Protein AF-A0A1E7H0W4-F1 (afdb_monomer_lite)

Radius of gyration: 19.15 Å; chains: 1; bounding box: 32×55×41 Å

pLDDT: mean 89.39, std 11.02, range [59.16, 98.5]

Structure (mmCIF, N/CA/C/O backbone):
data_AF-A0A1E7H0W4-F1
#
_entry.id   AF-A0A1E7H0W4-F1
#
loop_
_atom_site.group_PDB
_atom_site.id
_atom_site.type_symbol
_atom_site.label_atom_id
_atom_site.label_alt_id
_atom_site.label_comp_id
_atom_site.label_asym_id
_atom_site.label_entity_id
_atom_site.label_seq_id
_atom_site.pdbx_PDB_ins_code
_atom_site.Cartn_x
_atom_site.Cartn_y
_atom_site.Cartn_z
_atom_site.occupancy
_atom_site.B_iso_or_equiv
_atom_site.auth_seq_id
_atom_site.auth_comp_id
_atom_site.auth_asym_id
_atom_site.auth_atom_id
_atom_site.pdbx_PDB_model_num
ATOM 1 N N . MET A 1 1 ? 9.246 -1.873 26.645 1.00 59.22 1 MET A N 1
ATOM 2 C CA . MET A 1 1 ? 9.974 -2.590 25.575 1.00 59.22 1 MET A CA 1
ATOM 3 C C . MET A 1 1 ? 9.047 -3.074 24.456 1.00 59.22 1 MET A C 1
ATOM 5 O O . MET A 1 1 ? 9.345 -2.796 23.308 1.00 59.22 1 MET A O 1
ATOM 9 N N . ASN A 1 2 ? 7.877 -3.643 24.758 1.00 82.88 2 ASN A N 1
ATOM 10 C CA . ASN A 1 2 ? 6.999 -4.300 23.765 1.00 82.88 2 ASN A CA 1
ATOM 11 C C . ASN A 1 2 ? 6.339 -3.381 22.710 1.00 82.88 2 ASN A C 1
ATOM 13 O O . ASN A 1 2 ? 5.897 -3.855 21.669 1.00 82.88 2 ASN A O 1
ATOM 17 N N . ALA A 1 3 ? 6.239 -2.070 22.961 1.00 90.50 3 ALA A N 1
ATOM 18 C CA . ALA A 1 3 ? 5.572 -1.144 22.038 1.00 90.50 3 ALA A CA 1
ATOM 19 C C . ALA A 1 3 ? 6.370 -0.901 20.744 1.00 90.50 3 ALA A C 1
ATOM 21 O O . ALA A 1 3 ? 5.777 -0.785 19.676 1.00 90.50 3 ALA A O 1
ATOM 22 N N . ILE A 1 4 ? 7.705 -0.843 20.839 1.00 93.00 4 ILE A N 1
ATOM 23 C CA . ILE A 1 4 ? 8.583 -0.632 19.678 1.00 93.00 4 ILE A CA 1
ATOM 24 C C . ILE A 1 4 ? 8.578 -1.883 18.800 1.00 93.00 4 ILE A C 1
ATOM 26 O O . ILE A 1 4 ? 8.365 -1.784 17.599 1.00 93.00 4 ILE A O 1
ATOM 30 N N . GLU A 1 5 ? 8.737 -3.058 19.409 1.00 94.50 5 GLU A N 1
ATOM 31 C CA . GLU A 1 5 ? 8.687 -4.342 18.705 1.00 94.50 5 GLU A CA 1
ATOM 32 C C . GLU A 1 5 ? 7.344 -4.549 17.995 1.00 94.50 5 GLU A C 1
ATOM 34 O O . GLU A 1 5 ? 7.309 -4.857 16.806 1.00 94.50 5 GLU A O 1
ATOM 39 N N . GLY A 1 6 ? 6.229 -4.283 18.686 1.00 95.31 6 GLY A N 1
ATOM 40 C CA . GLY A 1 6 ? 4.900 -4.346 18.081 1.00 95.31 6 GLY A CA 1
ATOM 41 C C . GLY A 1 6 ? 4.739 -3.374 16.910 1.00 95.31 6 GLY A C 1
ATOM 42 O O . GLY A 1 6 ? 4.231 -3.759 15.860 1.00 95.31 6 GLY A O 1
ATOM 43 N N . PHE A 1 7 ? 5.208 -2.131 17.056 1.00 95.12 7 PHE A N 1
ATOM 44 C CA . PHE A 1 7 ? 5.168 -1.135 15.983 1.00 95.12 7 PHE A CA 1
ATOM 45 C C . PHE A 1 7 ? 5.958 -1.584 14.747 1.00 95.12 7 PHE A C 1
ATOM 47 O O . PHE A 1 7 ? 5.439 -1.511 13.634 1.00 95.12 7 PHE A O 1
ATOM 54 N N . VAL A 1 8 ? 7.180 -2.089 14.941 1.00 96.12 8 VAL A N 1
ATOM 55 C CA . VAL A 1 8 ? 8.024 -2.591 13.848 1.00 96.12 8 VAL A CA 1
ATOM 56 C C . VAL A 1 8 ? 7.362 -3.786 13.164 1.00 96.12 8 VAL A C 1
ATOM 58 O O . VAL A 1 8 ? 7.246 -3.785 11.941 1.00 96.12 8 VAL A O 1
ATOM 61 N N . ASN A 1 9 ? 6.838 -4.747 13.928 1.00 96.81 9 ASN A N 1
ATOM 62 C CA . ASN A 1 9 ? 6.157 -5.918 13.372 1.00 96.81 9 ASN A CA 1
ATOM 63 C C . ASN A 1 9 ? 4.916 -5.534 12.553 1.00 96.81 9 ASN A C 1
ATOM 65 O O . ASN A 1 9 ? 4.729 -6.052 11.453 1.00 96.81 9 ASN A O 1
ATOM 69 N N . PHE A 1 10 ? 4.095 -4.590 13.029 1.00 96.62 10 PHE A N 1
ATOM 70 C CA . PHE A 1 10 ? 2.975 -4.070 12.237 1.00 96.62 10 PHE A CA 1
ATOM 71 C C . PHE A 1 10 ? 3.442 -3.365 10.963 1.00 96.62 10 PHE A C 1
ATOM 73 O O . PHE A 1 10 ? 2.817 -3.539 9.917 1.00 96.62 10 PHE A O 1
ATOM 80 N N . GLY A 1 11 ? 4.545 -2.615 11.032 1.00 96.44 11 GLY A N 1
ATOM 81 C CA . GLY A 1 11 ? 5.188 -2.028 9.860 1.00 96.44 11 GLY A CA 1
ATOM 82 C C . GLY A 1 11 ? 5.581 -3.091 8.834 1.00 96.44 11 GLY A C 1
ATOM 83 O O . GLY A 1 11 ? 5.195 -2.984 7.676 1.00 96.44 11 GLY A O 1
ATOM 84 N N . CYS A 1 12 ? 6.261 -4.158 9.260 1.00 97.44 12 CYS A N 1
ATOM 85 C CA . CYS A 1 12 ? 6.650 -5.267 8.386 1.00 97.44 12 CYS A CA 1
ATOM 86 C C . CYS A 1 12 ? 5.441 -5.967 7.751 1.00 97.44 12 CYS A C 1
ATOM 88 O O . CYS A 1 12 ? 5.459 -6.236 6.552 1.00 97.44 12 CYS A O 1
ATOM 90 N N . ILE A 1 13 ? 4.379 -6.220 8.524 1.00 97.94 13 ILE A N 1
ATOM 91 C CA . ILE A 1 13 ? 3.143 -6.826 8.005 1.00 97.94 13 ILE A CA 1
ATOM 92 C C . ILE A 1 13 ? 2.501 -5.913 6.956 1.00 97.94 13 ILE A C 1
ATOM 94 O O . ILE A 1 13 ? 2.141 -6.379 5.877 1.00 97.94 13 ILE A O 1
ATOM 98 N N . ALA A 1 14 ? 2.378 -4.614 7.245 1.00 97.56 14 ALA A N 1
ATOM 99 C CA . ALA A 1 14 ? 1.812 -3.650 6.307 1.00 97.56 14 ALA A CA 1
ATOM 100 C C . ALA A 1 14 ? 2.632 -3.577 5.010 1.00 97.56 14 ALA A C 1
ATOM 102 O O . ALA A 1 14 ? 2.058 -3.644 3.925 1.00 97.56 14 ALA A O 1
ATOM 103 N N . THR A 1 15 ? 3.963 -3.515 5.109 1.00 98.00 15 THR A N 1
ATOM 104 C CA . THR A 1 15 ? 4.857 -3.532 3.943 1.00 98.00 15 THR A CA 1
ATOM 105 C C . THR A 1 15 ? 4.711 -4.823 3.138 1.00 98.00 15 THR A C 1
ATOM 107 O O . THR A 1 15 ? 4.579 -4.758 1.921 1.00 98.00 15 THR A O 1
ATOM 110 N N . GLY A 1 16 ? 4.642 -5.988 3.791 1.00 98.25 16 GLY A N 1
ATOM 111 C CA . GLY A 1 16 ? 4.422 -7.267 3.109 1.00 98.25 16 GLY A CA 1
ATOM 112 C C . GLY A 1 16 ? 3.090 -7.321 2.352 1.00 98.25 16 GLY A C 1
ATOM 113 O O . GLY A 1 16 ? 3.032 -7.818 1.229 1.00 98.25 16 GLY A O 1
ATOM 114 N N . ILE A 1 17 ? 2.021 -6.741 2.909 1.00 98.44 17 ILE A N 1
ATOM 115 C CA . ILE A 1 17 ? 0.733 -6.611 2.208 1.00 98.44 17 ILE A CA 1
ATOM 116 C C . ILE A 1 17 ? 0.885 -5.728 0.962 1.00 98.44 17 ILE A C 1
ATOM 118 O O . ILE A 1 17 ? 0.405 -6.097 -0.110 1.00 98.44 17 ILE A O 1
ATOM 122 N N . LEU A 1 18 ? 1.579 -4.591 1.069 1.00 98.31 18 LEU A N 1
ATOM 123 C CA . LEU A 1 18 ? 1.835 -3.710 -0.076 1.00 98.31 18 LEU A CA 1
ATOM 124 C C . LEU A 1 18 ? 2.670 -4.403 -1.162 1.00 98.31 18 LEU A C 1
ATOM 126 O O . LEU A 1 18 ? 2.391 -4.217 -2.344 1.00 98.31 18 LEU A O 1
ATOM 130 N N . GLN A 1 19 ? 3.633 -5.246 -0.782 1.00 98.12 19 GLN A N 1
ATOM 131 C CA . GLN A 1 19 ? 4.418 -6.061 -1.716 1.00 98.12 19 GLN A CA 1
ATOM 132 C C . GLN A 1 19 ? 3.556 -7.072 -2.471 1.00 98.12 19 GLN A C 1
ATOM 134 O O . GLN A 1 19 ? 3.646 -7.163 -3.695 1.00 98.12 19 GLN A O 1
ATOM 139 N N . ILE A 1 20 ? 2.681 -7.798 -1.768 1.00 98.50 20 ILE A N 1
ATOM 140 C CA . ILE A 1 20 ? 1.746 -8.742 -2.401 1.00 98.50 20 ILE A CA 1
ATOM 141 C C . ILE A 1 20 ? 0.858 -8.012 -3.415 1.00 98.50 20 ILE A C 1
ATOM 143 O O . ILE A 1 20 ? 0.656 -8.509 -4.525 1.00 98.50 20 ILE A O 1
ATOM 147 N N . LEU A 1 21 ? 0.360 -6.824 -3.058 1.00 98.25 21 LEU A N 1
ATOM 148 C CA . LEU A 1 21 ? -0.458 -6.003 -3.950 1.00 98.25 21 LEU A CA 1
ATOM 149 C C . LEU A 1 21 ? 0.335 -5.483 -5.152 1.00 98.25 21 LEU A C 1
ATOM 151 O O . LEU A 1 21 ? -0.182 -5.514 -6.267 1.00 98.25 21 LEU A O 1
ATOM 155 N N . SER A 1 22 ? 1.586 -5.069 -4.942 1.00 97.75 22 SER A N 1
ATOM 156 C CA . SER A 1 22 ? 2.487 -4.658 -6.017 1.00 97.75 22 SER A CA 1
ATOM 157 C C . SER A 1 22 ? 2.654 -5.768 -7.054 1.00 97.75 22 SER A C 1
ATOM 159 O O . SER A 1 22 ? 2.426 -5.544 -8.238 1.0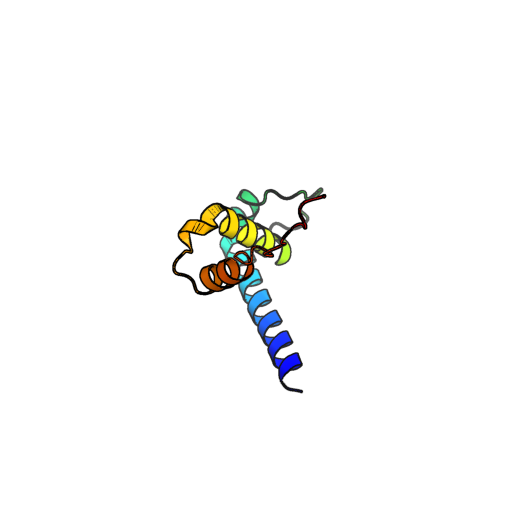0 97.75 22 SER A O 1
ATOM 161 N N . LEU A 1 23 ? 2.958 -6.992 -6.616 1.00 98.19 23 LEU A N 1
ATOM 162 C CA . LEU A 1 23 ? 3.173 -8.121 -7.523 1.00 98.19 23 LEU A CA 1
ATOM 163 C C . LEU A 1 23 ? 1.878 -8.554 -8.222 1.00 98.19 23 LEU A C 1
ATOM 165 O O . LEU A 1 23 ? 1.867 -8.769 -9.434 1.00 98.19 23 LEU A O 1
ATOM 169 N N . SER A 1 24 ? 0.777 -8.640 -7.473 1.00 98.31 24 SER A N 1
ATOM 170 C CA . SER A 1 24 ? -0.483 -9.208 -7.971 1.00 98.31 24 SER A CA 1
ATOM 171 C C . SER A 1 24 ? -1.286 -8.242 -8.847 1.00 98.31 24 SER A C 1
ATOM 173 O O . SER A 1 24 ? -2.041 -8.691 -9.704 1.00 98.31 24 SER A O 1
ATOM 175 N N . PHE A 1 25 ? -1.141 -6.926 -8.644 1.00 97.62 25 PHE A N 1
ATOM 176 C CA . PHE A 1 25 ? -1.985 -5.903 -9.276 1.00 97.62 25 PHE A CA 1
ATOM 177 C C . PHE A 1 25 ? -1.191 -4.753 -9.918 1.00 97.62 25 PHE A C 1
ATOM 179 O O . PHE A 1 25 ? -1.758 -3.682 -10.141 1.00 97.62 25 PHE A O 1
ATOM 186 N N . HIS A 1 26 ? 0.095 -4.953 -10.238 1.00 96.81 26 HIS A N 1
ATOM 187 C CA . HIS A 1 26 ? 0.984 -3.925 -10.803 1.00 96.81 26 HIS A CA 1
ATOM 188 C C . HIS A 1 26 ? 0.353 -3.117 -11.951 1.00 96.81 26 HIS A C 1
ATOM 190 O O . HIS A 1 26 ? 0.409 -1.890 -11.922 1.00 96.81 26 HIS A O 1
ATOM 196 N N . GLU A 1 27 ? -0.301 -3.762 -12.923 1.00 97.12 27 GLU A N 1
ATOM 197 C CA . GLU A 1 27 ? -0.947 -3.059 -14.045 1.00 97.12 27 GLU A CA 1
ATOM 198 C C . GLU A 1 27 ? -2.069 -2.116 -13.590 1.00 97.12 27 GLU A C 1
ATOM 200 O O . GLU A 1 27 ? -2.165 -0.978 -14.050 1.00 97.12 27 GLU A O 1
ATOM 205 N N . SER A 1 28 ? -2.912 -2.572 -12.659 1.00 97.25 28 SER A N 1
ATOM 206 C CA . SER A 1 28 ? -4.025 -1.774 -12.130 1.00 97.25 28 SER A CA 1
ATOM 207 C C . SER A 1 28 ? -3.523 -0.611 -11.280 1.00 97.25 28 SER A C 1
ATOM 209 O O . SER A 1 28 ? -4.045 0.496 -11.395 1.00 97.25 28 SER A O 1
ATOM 211 N N . ILE A 1 29 ? -2.473 -0.839 -10.485 1.00 97.25 29 ILE A N 1
ATOM 212 C CA . ILE A 1 29 ? -1.809 0.209 -9.706 1.00 97.25 29 ILE A CA 1
ATOM 213 C C . ILE A 1 29 ? -1.241 1.281 -10.638 1.00 97.25 29 ILE A C 1
ATOM 215 O O . ILE A 1 29 ? -1.497 2.461 -10.420 1.00 97.25 29 ILE A O 1
ATOM 219 N N . TRP A 1 30 ? -0.531 0.901 -11.705 1.00 96.44 30 TRP A N 1
ATOM 220 C CA . TRP A 1 30 ? -0.007 1.878 -12.663 1.00 96.44 30 TRP A CA 1
ATOM 221 C C . TRP A 1 30 ? -1.102 2.656 -13.377 1.00 96.44 30 TRP A C 1
ATOM 223 O O . TRP A 1 30 ? -0.961 3.858 -13.580 1.00 96.44 30 TRP A O 1
ATOM 233 N N . LYS A 1 31 ? -2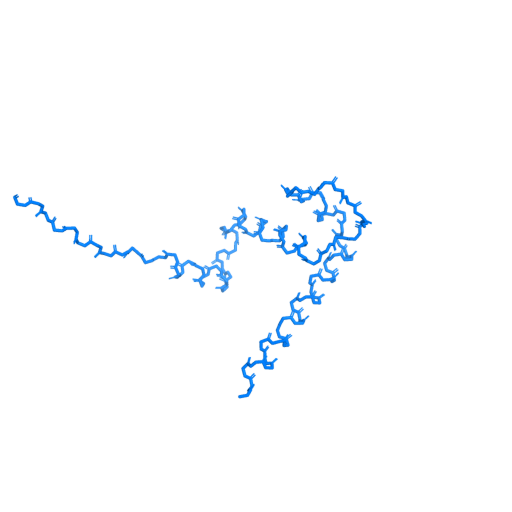.209 1.993 -13.717 1.00 95.56 31 LYS A N 1
ATOM 234 C CA . LYS A 1 31 ? -3.357 2.640 -14.355 1.00 95.56 31 LYS A CA 1
ATOM 235 C C . LYS A 1 31 ? -4.033 3.679 -13.453 1.00 95.56 31 LYS A C 1
ATOM 237 O O . LYS A 1 31 ? -4.563 4.655 -13.972 1.00 95.56 31 LYS A O 1
ATOM 242 N N . GLN A 1 32 ? -4.053 3.453 -12.141 1.00 95.75 32 GLN A N 1
ATOM 243 C CA . GLN A 1 32 ? -4.665 4.362 -11.164 1.00 95.75 32 GLN A CA 1
ATOM 244 C C . GLN A 1 32 ? -3.687 5.391 -10.583 1.00 95.75 32 GLN A C 1
ATOM 246 O O . GLN A 1 32 ? -4.110 6.308 -9.888 1.00 95.75 32 GLN A O 1
ATOM 251 N N . TYR A 1 33 ? -2.384 5.255 -10.834 1.00 95.06 33 TYR A N 1
ATOM 252 C CA . TYR A 1 33 ? -1.391 6.163 -10.280 1.00 95.06 33 TYR A CA 1
ATOM 253 C C . TYR A 1 33 ? -1.491 7.562 -10.902 1.00 95.06 33 TYR A C 1
ATOM 255 O O . TYR A 1 33 ? -1.083 7.779 -12.041 1.00 95.06 33 TYR A O 1
ATOM 263 N N . ASN A 1 34 ? -1.960 8.528 -10.107 1.00 92.12 34 ASN A N 1
ATOM 264 C CA . ASN A 1 34 ? -2.101 9.932 -10.509 1.00 92.12 34 ASN A CA 1
ATOM 265 C C . ASN A 1 34 ? -0.959 10.838 -10.004 1.00 92.12 34 ASN A C 1
ATOM 267 O O . ASN A 1 34 ? -1.043 12.064 -10.089 1.00 92.12 34 ASN A O 1
ATOM 271 N N . GLY A 1 35 ? 0.106 10.258 -9.442 1.00 88.19 35 GLY A N 1
ATOM 272 C CA . GLY A 1 35 ? 1.281 11.005 -8.993 1.00 88.19 35 GLY A CA 1
ATOM 273 C C . GLY A 1 35 ? 2.265 11.317 -10.125 1.00 88.19 35 GLY A C 1
ATOM 274 O O . GLY A 1 35 ? 2.138 10.841 -11.252 1.00 88.19 35 GLY A O 1
ATOM 275 N N . TRP A 1 36 ? 3.291 12.114 -9.824 1.00 89.50 36 TRP A N 1
ATOM 276 C CA . TRP A 1 36 ? 4.314 12.470 -10.807 1.00 89.50 36 TRP A CA 1
ATOM 277 C C . TRP A 1 36 ? 5.585 11.637 -10.627 1.00 89.50 36 TRP A C 1
ATOM 279 O O . TRP A 1 36 ? 6.340 11.825 -9.672 1.00 89.50 36 TRP A O 1
ATOM 289 N N . LEU A 1 37 ? 5.852 10.755 -11.592 1.00 87.69 37 LEU A N 1
ATOM 290 C CA . LEU A 1 37 ? 7.130 10.061 -11.744 1.00 87.69 37 LEU A CA 1
ATOM 291 C C . LEU A 1 37 ? 7.757 10.459 -13.074 1.00 87.69 37 LEU A C 1
ATOM 293 O O . LEU A 1 37 ? 7.215 10.188 -14.140 1.00 87.69 37 LEU A O 1
ATOM 297 N N . ARG A 1 38 ? 8.945 11.064 -13.014 1.00 85.94 38 ARG A N 1
ATOM 298 C CA . ARG A 1 38 ? 9.714 11.438 -14.211 1.00 85.94 38 ARG A CA 1
ATOM 299 C C . ARG A 1 38 ? 10.070 10.226 -15.080 1.00 85.94 38 ARG A C 1
ATOM 301 O O . ARG A 1 38 ? 10.185 10.347 -16.294 1.00 85.94 38 ARG A O 1
ATOM 308 N N . THR A 1 39 ? 10.319 9.076 -14.453 1.00 88.69 39 THR A N 1
ATOM 309 C CA . THR A 1 39 ? 10.723 7.836 -15.125 1.00 88.69 39 THR A CA 1
ATOM 310 C C . THR A 1 39 ? 10.271 6.644 -14.296 1.00 88.69 39 THR A C 1
ATOM 312 O O . THR A 1 39 ? 10.545 6.591 -13.097 1.00 88.69 39 THR A O 1
ATOM 315 N N . ILE A 1 40 ? 9.609 5.683 -14.938 1.00 86.00 40 ILE A N 1
ATOM 316 C CA . ILE A 1 40 ? 9.268 4.394 -14.337 1.00 86.00 40 ILE A CA 1
ATOM 317 C C . ILE A 1 40 ? 10.438 3.449 -14.611 1.00 86.00 40 ILE A C 1
ATOM 319 O O . ILE A 1 40 ? 10.681 3.064 -15.751 1.00 86.00 40 ILE A O 1
ATOM 323 N N . THR A 1 41 ? 11.204 3.127 -13.571 1.00 87.44 41 THR A N 1
ATOM 324 C CA . THR A 1 41 ? 12.409 2.286 -13.674 1.00 87.44 41 THR A CA 1
ATOM 325 C C . THR A 1 41 ? 12.122 0.794 -13.509 1.00 87.44 41 THR A C 1
ATOM 327 O O . THR A 1 41 ? 13.002 -0.022 -13.762 1.00 87.44 41 THR A O 1
ATOM 330 N N . SER A 1 42 ? 10.906 0.428 -13.092 1.00 92.31 42 SER A N 1
ATOM 331 C CA . SER A 1 42 ? 10.479 -0.951 -12.855 1.00 92.31 42 SER A CA 1
ATOM 332 C C . SER A 1 42 ? 9.002 -1.125 -13.227 1.00 92.31 42 SER A C 1
ATOM 334 O O . SER A 1 42 ? 8.196 -0.267 -12.864 1.00 92.31 42 SER A O 1
ATOM 336 N N . PRO A 1 43 ? 8.616 -2.234 -13.890 1.00 93.88 43 PRO A N 1
ATOM 337 C CA . PRO A 1 43 ? 7.210 -2.562 -14.126 1.00 93.88 43 PRO A CA 1
ATOM 338 C C . PRO A 1 43 ? 6.469 -2.909 -12.829 1.00 93.88 43 PRO A C 1
ATOM 340 O O . PRO A 1 43 ? 5.253 -2.770 -12.759 1.00 93.88 43 PRO A O 1
ATOM 343 N N . ILE A 1 44 ? 7.190 -3.327 -11.789 1.00 97.19 44 ILE A N 1
ATOM 344 C CA . ILE A 1 44 ? 6.632 -3.583 -10.463 1.00 97.19 44 ILE A CA 1
ATOM 345 C C . ILE A 1 44 ? 6.704 -2.281 -9.652 1.00 97.19 44 ILE A C 1
ATOM 347 O O . ILE A 1 44 ? 7.814 -1.765 -9.462 1.00 97.19 44 ILE A O 1
ATOM 351 N N . PRO A 1 45 ? 5.563 -1.718 -9.207 1.00 96.62 45 PRO A N 1
ATOM 352 C CA . PRO A 1 45 ? 5.545 -0.475 -8.447 1.00 96.62 45 PRO A CA 1
ATOM 353 C C . PRO A 1 45 ? 6.164 -0.658 -7.059 1.00 96.62 45 PRO A C 1
ATOM 355 O O . PRO A 1 45 ? 6.112 -1.733 -6.461 1.00 96.62 45 PRO A O 1
ATOM 358 N N . SER A 1 46 ? 6.718 0.418 -6.508 1.00 96.44 46 SER A N 1
ATOM 359 C CA . SER A 1 46 ? 7.163 0.401 -5.112 1.00 96.44 46 SER A CA 1
ATOM 360 C C . SER A 1 46 ? 5.973 0.293 -4.155 1.00 96.44 46 SER A C 1
ATOM 362 O O . SER A 1 46 ? 4.854 0.699 -4.478 1.00 96.44 46 SER A O 1
A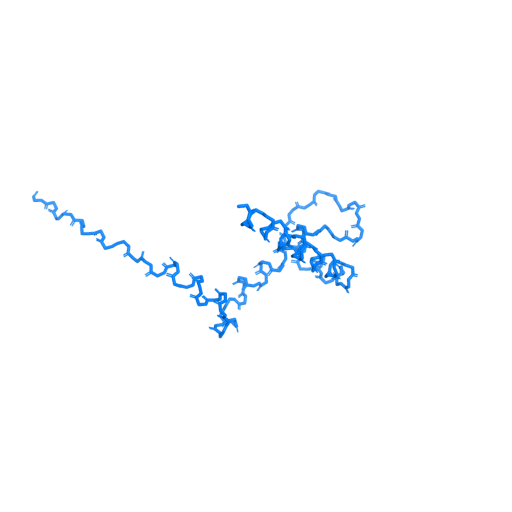TOM 364 N N . GLU A 1 47 ? 6.216 -0.188 -2.943 1.00 97.00 47 GLU A N 1
ATOM 365 C CA . GLU A 1 47 ? 5.223 -0.250 -1.872 1.00 97.00 47 GLU A CA 1
ATOM 366 C C . GLU A 1 47 ? 4.642 1.137 -1.568 1.00 97.00 47 GLU A C 1
ATOM 368 O O . GLU A 1 47 ? 3.449 1.260 -1.297 1.00 97.00 47 GLU A O 1
ATOM 373 N N . GLU A 1 48 ? 5.452 2.195 -1.683 1.00 95.56 48 GLU A N 1
ATOM 374 C CA . GLU A 1 48 ? 4.987 3.572 -1.499 1.00 95.56 48 GLU A CA 1
ATOM 375 C C . GLU A 1 48 ? 4.055 4.017 -2.636 1.00 95.56 48 GLU A C 1
ATOM 377 O O . GLU A 1 48 ? 3.034 4.652 -2.379 1.00 95.56 48 GLU A O 1
ATOM 382 N N . THR A 1 49 ? 4.341 3.626 -3.883 1.00 96.75 49 THR A N 1
ATOM 383 C CA . THR A 1 49 ? 3.442 3.847 -5.030 1.00 96.75 49 THR A CA 1
ATOM 384 C C . THR A 1 49 ? 2.103 3.140 -4.818 1.00 96.75 49 THR A C 1
ATOM 386 O O . THR A 1 49 ? 1.050 3.748 -4.994 1.00 96.75 49 THR A O 1
ATOM 389 N N . VAL A 1 50 ? 2.129 1.874 -4.388 1.00 97.94 50 VAL A N 1
ATOM 390 C CA . VAL A 1 50 ? 0.916 1.095 -4.091 1.00 97.94 50 VAL A CA 1
ATOM 391 C C . VAL A 1 50 ? 0.112 1.749 -2.970 1.00 97.94 50 VAL A C 1
ATOM 393 O O . VAL A 1 50 ? -1.093 1.953 -3.100 1.00 97.94 50 VAL A O 1
ATOM 396 N N . LYS A 1 51 ? 0.776 2.127 -1.874 1.00 97.56 51 LYS A N 1
ATOM 397 C CA . LYS A 1 51 ? 0.155 2.823 -0.745 1.00 97.56 51 LYS A CA 1
ATOM 398 C C . LYS A 1 51 ? -0.492 4.134 -1.180 1.00 97.56 51 LYS A C 1
ATOM 400 O O . LYS A 1 51 ? -1.606 4.403 -0.741 1.00 97.56 51 LYS A O 1
ATOM 405 N N . PHE A 1 52 ? 0.170 4.920 -2.029 1.00 97.19 52 PHE A N 1
ATOM 406 C CA . PHE A 1 52 ? -0.377 6.169 -2.557 1.00 97.19 52 PHE A CA 1
ATOM 407 C C . PHE A 1 52 ? -1.694 5.928 -3.301 1.00 97.19 52 PHE A C 1
ATOM 409 O O . PHE A 1 52 ? -2.701 6.546 -2.966 1.00 97.19 52 PHE A O 1
ATOM 416 N N . VAL A 1 53 ? -1.711 4.970 -4.234 1.00 97.19 53 VAL A N 1
ATOM 417 C CA . VAL A 1 53 ? -2.919 4.615 -4.997 1.00 97.19 53 VAL A CA 1
ATOM 418 C C . VAL A 1 53 ? -4.040 4.140 -4.074 1.00 97.19 53 VAL A C 1
ATOM 420 O O . VAL A 1 53 ? -5.162 4.626 -4.164 1.00 97.19 53 VAL A O 1
ATOM 423 N N . ILE A 1 54 ? -3.748 3.247 -3.123 1.00 95.38 54 ILE A N 1
ATOM 424 C CA . ILE A 1 54 ? -4.756 2.751 -2.170 1.00 95.38 54 ILE A CA 1
ATOM 425 C C . ILE A 1 54 ? -5.315 3.886 -1.311 1.00 95.38 54 ILE A C 1
ATOM 427 O O . ILE A 1 54 ? -6.514 3.921 -1.040 1.00 95.38 54 ILE A O 1
ATOM 431 N N . GLN A 1 55 ? -4.460 4.802 -0.852 1.00 93.94 55 GLN A N 1
ATOM 432 C CA . GLN A 1 55 ? -4.899 5.965 -0.088 1.00 93.94 55 GLN A CA 1
ATOM 433 C C . GLN A 1 55 ? -5.820 6.846 -0.927 1.00 93.94 55 GLN A C 1
ATOM 435 O O . GLN A 1 55 ? -6.896 7.214 -0.457 1.00 93.94 55 GLN A O 1
ATOM 440 N N . GLU A 1 56 ? -5.423 7.152 -2.159 1.00 94.50 56 GLU A N 1
ATOM 441 C CA . GLU A 1 56 ? -6.211 7.949 -3.090 1.00 94.50 56 GLU A CA 1
ATOM 442 C C . GLU A 1 56 ? -7.581 7.306 -3.347 1.00 94.50 56 GLU A C 1
ATOM 444 O O . GLU A 1 56 ? -8.607 7.957 -3.142 1.00 94.50 56 GLU A O 1
ATOM 449 N N . GLU A 1 57 ? -7.622 6.017 -3.679 1.00 92.88 57 GLU A N 1
ATOM 450 C CA . GLU A 1 57 ? -8.861 5.261 -3.882 1.00 92.88 57 GLU A CA 1
ATOM 451 C C . GLU A 1 57 ? -9.733 5.220 -2.623 1.00 92.88 57 GLU A C 1
ATOM 453 O O . GLU A 1 57 ? -10.955 5.394 -2.692 1.00 92.88 57 GLU A O 1
ATOM 458 N N . PHE A 1 58 ? -9.125 5.039 -1.447 1.00 91.25 58 PHE A N 1
ATOM 459 C CA . PHE A 1 58 ? -9.843 5.044 -0.176 1.00 91.25 58 PHE A CA 1
ATOM 460 C C . PHE A 1 58 ? -10.490 6.403 0.106 1.00 91.25 58 PHE A C 1
ATOM 462 O O . PHE A 1 58 ? -11.640 6.454 0.548 1.00 91.25 58 PHE A O 1
ATOM 469 N N . PHE A 1 59 ? -9.781 7.506 -0.150 1.00 89.44 59 PHE A N 1
ATOM 470 C CA . PHE A 1 59 ? -10.306 8.854 0.064 1.00 89.44 59 PHE A CA 1
ATOM 471 C C . PHE A 1 59 ? -11.365 9.242 -0.972 1.00 89.44 59 PHE A C 1
ATOM 473 O O . PHE A 1 59 ? -12.390 9.814 -0.593 1.00 89.44 59 PHE A O 1
ATOM 480 N N . HIS A 1 60 ? -11.189 8.879 -2.244 1.00 91.62 60 HIS A N 1
ATOM 481 C CA . HIS A 1 60 ? -12.208 9.097 -3.274 1.00 91.62 60 HIS A CA 1
ATOM 482 C C . HIS A 1 60 ? -13.499 8.334 -2.958 1.00 91.62 60 HIS A C 1
ATOM 484 O O . HIS A 1 60 ? -14.600 8.878 -3.060 1.00 91.62 60 HIS A O 1
ATOM 490 N N . ASN A 1 61 ? -13.372 7.103 -2.462 1.00 91.38 61 ASN A N 1
ATOM 491 C CA . ASN A 1 61 ? -14.498 6.245 -2.105 1.00 91.38 61 ASN A CA 1
ATOM 492 C C . ASN A 1 61 ? -14.846 6.300 -0.608 1.00 91.38 61 ASN A C 1
ATOM 494 O O . ASN A 1 61 ? -15.511 5.404 -0.088 1.00 91.38 61 ASN A O 1
ATOM 498 N N . PHE A 1 62 ? -14.444 7.354 0.113 1.00 88.31 62 PHE A N 1
ATOM 499 C CA . PHE A 1 62 ? -14.466 7.384 1.582 1.00 88.31 62 PHE A CA 1
ATOM 500 C C . PHE A 1 62 ? -15.838 7.060 2.197 1.00 88.31 62 PHE A C 1
ATOM 502 O O . PHE A 1 62 ? -15.931 6.389 3.226 1.00 88.31 62 PHE A O 1
ATOM 509 N N . ARG A 1 63 ? -16.932 7.487 1.552 1.00 88.38 63 ARG A N 1
ATOM 510 C CA . ARG A 1 63 ? -18.306 7.195 2.005 1.00 88.38 63 ARG A CA 1
ATOM 511 C C . ARG A 1 63 ? -18.693 5.722 1.863 1.00 88.38 63 ARG A C 1
ATOM 513 O O . ARG A 1 63 ? -19.486 5.237 2.671 1.00 88.38 63 ARG A O 1
ATOM 520 N N . SER A 1 64 ? -18.137 5.012 0.887 1.00 92.38 64 SER A N 1
ATOM 521 C CA . SER A 1 64 ? -18.361 3.576 0.684 1.00 92.38 64 SER A CA 1
ATOM 522 C C . SER A 1 64 ? -17.828 2.757 1.864 1.00 92.38 64 SER A C 1
ATOM 524 O O . SER A 1 64 ? -18.384 1.716 2.201 1.00 92.38 64 SER A O 1
ATOM 526 N N . PHE A 1 65 ? -16.837 3.285 2.589 1.00 88.12 65 PHE A N 1
ATOM 527 C CA . PHE A 1 65 ? -16.246 2.657 3.771 1.00 88.12 65 PHE A CA 1
ATOM 528 C C . PHE A 1 65 ? -16.917 3.044 5.097 1.00 88.12 65 PHE A C 1
ATOM 530 O O . PHE A 1 65 ? -16.354 2.772 6.159 1.00 88.12 65 PHE A O 1
ATOM 537 N N . LYS A 1 66 ? -18.123 3.635 5.082 1.00 90.06 66 LYS A N 1
ATOM 538 C CA . LYS A 1 66 ? -18.802 4.158 6.288 1.00 90.06 66 LYS A CA 1
ATOM 539 C C . LYS A 1 66 ? -18.962 3.162 7.443 1.00 90.06 66 LYS A C 1
ATOM 541 O O . LYS A 1 66 ? -19.033 3.570 8.600 1.00 90.06 66 LYS A O 1
ATOM 546 N N . TYR A 1 67 ? -19.023 1.866 7.139 1.00 91.69 67 TYR A N 1
ATOM 547 C CA . TYR A 1 67 ? -19.187 0.800 8.133 1.00 91.69 67 TYR A CA 1
ATOM 548 C C . TYR A 1 67 ? -17.862 0.291 8.715 1.00 91.69 67 TYR A C 1
ATOM 550 O O . TYR A 1 67 ? -17.861 -0.480 9.672 1.00 91.69 67 TYR A O 1
ATOM 558 N N . THR A 1 68 ? -16.726 0.726 8.169 1.00 91.38 68 THR A N 1
ATOM 559 C CA . THR A 1 68 ? -15.407 0.302 8.641 1.00 91.38 68 THR A CA 1
ATOM 560 C C . THR A 1 68 ? -15.016 1.011 9.938 1.00 91.38 68 THR A C 1
ATOM 562 O O . THR A 1 68 ? -15.406 2.150 10.216 1.00 91.38 68 THR A O 1
ATOM 565 N N . VAL A 1 69 ? -14.186 0.346 10.745 1.00 91.88 69 VAL A N 1
ATOM 566 C CA . VAL A 1 69 ? -13.613 0.938 11.964 1.00 91.88 69 VAL A CA 1
ATOM 567 C C . VAL A 1 69 ? -12.715 2.132 11.623 1.00 91.88 69 VAL A C 1
ATOM 569 O O . VAL A 1 69 ? -12.768 3.148 12.312 1.00 91.88 69 VAL A O 1
ATOM 572 N N . ILE A 1 70 ? -11.959 2.052 10.524 1.00 88.25 70 ILE A N 1
ATOM 573 C CA . ILE A 1 70 ? -11.075 3.127 10.048 1.00 88.25 70 ILE A CA 1
ATOM 574 C C . ILE A 1 70 ? -11.878 4.403 9.775 1.00 88.2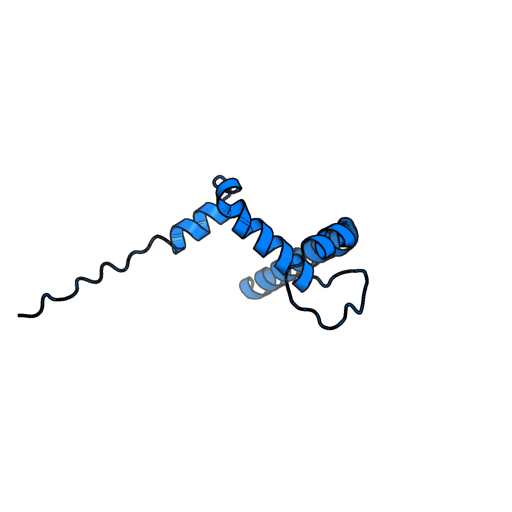5 70 ILE A C 1
ATOM 576 O O . ILE A 1 70 ? -11.534 5.464 10.295 1.00 88.25 70 ILE A O 1
ATOM 580 N N . TYR A 1 71 ? -12.993 4.297 9.045 1.00 90.38 71 TYR A N 1
ATOM 581 C CA . TYR A 1 71 ? -13.886 5.431 8.801 1.00 90.38 71 TYR A CA 1
ATOM 582 C C . TYR A 1 71 ? -14.371 6.068 10.108 1.00 90.38 71 TYR A C 1
ATOM 584 O O . TYR A 1 71 ? -14.288 7.286 10.278 1.00 90.38 71 TYR A O 1
ATOM 592 N N . ARG A 1 72 ? -14.831 5.250 11.066 1.00 90.94 72 ARG A N 1
ATOM 593 C CA . ARG A 1 72 ? -15.299 5.727 12.379 1.00 90.94 72 ARG A CA 1
ATOM 594 C C . ARG A 1 72 ? -14.202 6.471 13.143 1.00 90.94 72 ARG A C 1
ATOM 596 O O . ARG A 1 72 ? -14.475 7.531 13.706 1.00 90.94 72 ARG A O 1
ATOM 603 N N . ILE A 1 73 ? -12.976 5.943 13.142 1.00 91.94 73 ILE A N 1
ATOM 604 C CA . ILE A 1 73 ? -11.818 6.570 13.794 1.00 91.94 73 ILE A CA 1
ATOM 605 C C . ILE A 1 73 ? -11.507 7.922 13.143 1.00 91.94 73 ILE A C 1
ATOM 607 O O . ILE A 1 73 ? -11.409 8.925 13.850 1.00 91.94 73 ILE A O 1
ATOM 611 N N . IL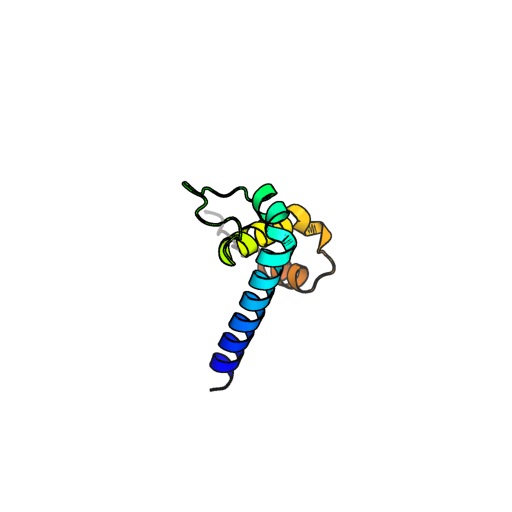E A 1 74 ? -11.402 7.972 11.812 1.00 89.56 74 ILE A N 1
ATOM 612 C CA . ILE A 1 74 ? -11.103 9.206 11.070 1.00 89.56 74 ILE A CA 1
ATOM 613 C C . ILE A 1 74 ? -12.185 10.261 11.335 1.00 89.56 74 ILE A C 1
ATOM 615 O O . ILE A 1 74 ? -11.877 11.378 11.755 1.00 89.56 74 ILE A O 1
ATOM 619 N N . MET A 1 75 ? -13.464 9.900 11.198 1.00 89.62 75 MET A N 1
ATOM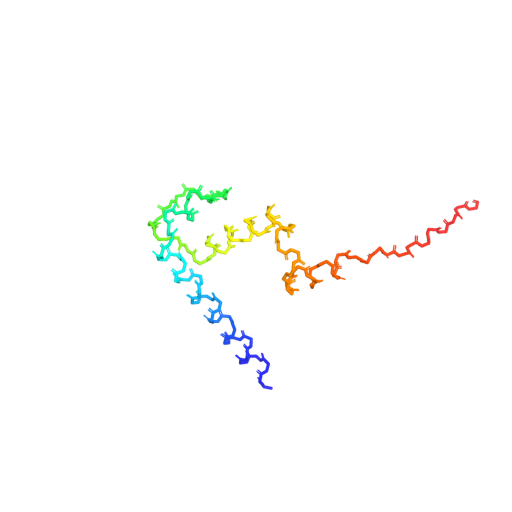 620 C CA . MET A 1 75 ? -14.580 10.818 11.447 1.00 89.62 75 MET A CA 1
ATOM 621 C C . MET A 1 75 ? -14.624 11.325 12.892 1.00 89.62 75 MET A C 1
ATOM 623 O O . MET A 1 75 ? -14.945 12.492 13.123 1.00 89.62 75 MET A O 1
ATOM 627 N N . SER A 1 76 ? -14.268 10.486 13.870 1.00 90.31 76 SER A N 1
ATOM 628 C CA . SER A 1 76 ? -14.159 10.893 15.276 1.00 90.31 76 SER A CA 1
ATOM 629 C C . SER A 1 76 ? -13.057 11.930 15.513 1.00 90.31 76 SER A C 1
ATOM 631 O O . SER A 1 76 ? -13.176 12.722 16.448 1.00 90.31 76 SER A O 1
ATOM 633 N N . LYS A 1 77 ? -11.986 11.928 14.710 1.00 88.25 77 LYS A N 1
ATOM 634 C CA . LYS A 1 77 ? -10.891 12.905 14.804 1.00 88.25 77 LYS A CA 1
ATOM 635 C C . LYS A 1 77 ? -11.220 14.211 14.077 1.00 88.25 77 LYS A C 1
ATOM 637 O O . LYS A 1 77 ? -10.860 15.269 14.583 1.00 88.25 77 LYS A O 1
ATOM 642 N N . ILE A 1 78 ? -11.944 14.146 12.956 1.00 84.94 78 ILE A N 1
ATOM 643 C CA . ILE A 1 78 ? -12.367 15.323 12.173 1.00 84.94 78 ILE A CA 1
ATOM 644 C C . ILE A 1 78 ? -13.429 16.157 12.920 1.00 84.94 78 ILE A C 1
ATOM 646 O O . ILE A 1 78 ? -13.394 17.384 12.880 1.00 84.94 78 ILE A O 1
ATOM 650 N N . LYS A 1 79 ? -14.365 15.526 13.645 1.00 64.06 79 LYS A N 1
ATOM 651 C CA . LYS A 1 79 ? -15.540 16.182 14.266 1.00 64.06 79 LYS A CA 1
ATOM 652 C C . LYS A 1 79 ? -15.283 17.012 15.543 1.00 64.06 79 LYS A C 1
ATOM 654 O O . LYS A 1 79 ? -16.169 17.107 16.388 1.00 64.06 79 LYS A O 1
ATOM 659 N N . LYS A 1 80 ? -14.131 17.665 15.713 1.00 64.62 80 LYS A N 1
ATOM 660 C CA . LYS A 1 80 ? -13.954 18.656 16.795 1.00 64.62 80 LYS A CA 1
ATOM 661 C C . LYS A 1 80 ? -14.036 20.081 16.240 1.00 64.62 80 LYS A C 1
ATOM 663 O O . LYS A 1 80 ? -12.987 20.654 15.948 1.00 64.62 80 LYS A O 1
ATOM 668 N N . PRO A 1 81 ? -15.229 20.701 16.125 1.00 59.16 81 PRO A N 1
ATOM 669 C CA . PRO A 1 81 ? -15.275 22.150 16.054 1.00 59.16 81 PRO A CA 1
ATOM 670 C C . PRO A 1 81 ? -14.668 22.668 17.356 1.00 59.16 81 PRO A C 1
ATOM 672 O O . PRO A 1 81 ? -15.163 22.405 18.455 1.00 59.16 81 PRO A O 1
ATOM 675 N N . LYS A 1 82 ? -13.536 23.358 17.242 1.00 61.66 82 LYS A N 1
ATOM 676 C CA . LYS A 1 82 ? -13.008 24.166 18.332 1.00 61.66 82 LYS A CA 1
ATOM 677 C C . LYS A 1 82 ? -14.108 25.193 18.591 1.00 61.66 82 LYS A C 1
ATOM 679 O O . LYS A 1 82 ? -14.374 26.023 17.729 1.00 61.66 82 LYS A O 1
ATOM 684 N N . ASN A 1 83 ? -14.811 25.068 19.713 1.00 61.59 83 ASN A N 1
ATOM 685 C CA . ASN A 1 83 ? -15.835 26.016 20.137 1.00 61.59 83 ASN A CA 1
ATOM 686 C C . ASN A 1 83 ? -15.103 27.308 20.548 1.00 61.59 83 ASN A C 1
ATOM 688 O O . ASN A 1 83 ? -14.940 27.606 21.729 1.00 61.59 83 ASN A O 1
ATOM 692 N N . ILE A 1 84 ? -14.507 27.995 19.569 1.00 64.81 84 ILE A N 1
ATOM 693 C CA . ILE A 1 84 ? -13.832 29.271 19.755 1.00 64.81 84 ILE A CA 1
ATOM 694 C C . ILE A 1 84 ? -14.969 30.265 19.917 1.00 64.81 84 ILE A C 1
ATOM 696 O O . ILE A 1 84 ? -15.541 30.745 18.942 1.00 64.81 84 ILE A O 1
ATOM 700 N N . ARG A 1 85 ? -15.332 30.532 21.170 1.00 66.44 85 ARG A N 1
ATOM 701 C CA . ARG A 1 85 ? -16.089 31.731 21.509 1.00 66.44 85 ARG A CA 1
ATOM 702 C C . ARG A 1 85 ? -15.176 32.906 21.174 1.00 66.44 85 ARG A C 1
ATOM 704 O O . ARG A 1 85 ? -14.277 33.218 21.949 1.00 66.44 85 ARG A O 1
ATOM 711 N N . LEU A 1 86 ? -15.338 33.485 19.988 1.00 68.25 86 LEU A N 1
ATOM 712 C CA . LEU A 1 86 ? -14.723 34.770 19.680 1.00 68.25 86 LEU A CA 1
ATOM 713 C C . LEU A 1 86 ? -15.356 35.788 20.640 1.00 68.25 86 LEU A C 1
ATOM 715 O O . LEU A 1 86 ? -16.588 35.865 20.676 1.00 68.25 86 LEU A O 1
ATOM 719 N N . PRO A 1 87 ? -14.579 36.512 21.466 1.00 67.75 87 PRO A N 1
ATOM 720 C CA . PRO A 1 87 ? -15.144 37.605 22.239 1.00 67.75 87 PRO A CA 1
ATOM 721 C C . PRO A 1 87 ? -15.730 38.612 21.247 1.00 67.75 87 PRO A C 1
ATOM 723 O O . PRO A 1 87 ? -15.061 39.005 20.291 1.00 67.75 87 PRO A O 1
ATOM 726 N N . MET A 1 88 ? -17.000 38.971 21.435 1.00 66.69 88 MET A N 1
ATOM 727 C CA . MET A 1 88 ? -17.605 40.052 20.665 1.00 66.69 88 MET A CA 1
ATOM 728 C C . MET A 1 88 ? -16.811 41.317 20.980 1.00 66.69 88 MET A C 1
ATOM 730 O O . MET A 1 88 ? -16.651 41.658 22.153 1.00 66.69 88 MET A O 1
ATOM 734 N N . ALA A 1 89 ? -16.253 41.944 19.945 1.00 67.69 89 ALA A N 1
ATOM 735 C CA . ALA A 1 89 ? -15.591 43.230 20.082 1.00 67.69 89 ALA A CA 1
ATOM 736 C C . ALA A 1 89 ? -16.607 44.231 20.651 1.00 67.69 89 ALA A C 1
ATOM 738 O O . ALA A 1 89 ? -17.711 44.350 20.115 1.00 67.69 89 ALA A O 1
ATOM 739 N N . ALA A 1 90 ? -16.243 44.839 21.780 1.00 63.78 90 ALA A N 1
ATOM 740 C CA . ALA A 1 90 ? -16.990 45.905 22.438 1.00 63.78 90 ALA A CA 1
ATOM 741 C C . ALA A 1 90 ? -16.761 47.245 21.732 1.00 63.78 90 ALA A C 1
ATOM 743 O O . ALA A 1 90 ? -15.650 47.424 21.177 1.00 63.78 90 ALA A O 1
#

Sequence (90 aa):
MNAIEGFVNFGCIATGILQILSLSFHESIWKQYNGWLRTITSPIPSEETVKFVIQEEFFHNFRSFKYTVIYRIIMSKIKKPKNIRLPMAA

Secondary structure (DSSP, 8-state):
-HHHHHHHHHHHHHHHHHHHHHHHHHHHHHHH--S--S----SSPPHHHHHHHHHHHHHHTGGGGTTSHHHHHHHHHH-------PPPP-

Foldseek 3Di:
DVVVVVVVVVVVVLQVVLQVCQVPPLVVLVVQQPDDDPDDPDSRDHSVSSVVSVVVVCVVCVVVCCVPPVSVVVVVVVPDPPPPPDPDDD